Protein AF-A0A7Y8G903-F1 (afdb_monomer)

Mean predicted aligned error: 11.38 Å

Foldseek 3Di:
DVVCCVVVVDPPDDDPDLVVDDPQQAFPVVLLVVLVCLLVVLVVLVVVLVVVLVVCVVVVCNVVDPVSVVSVVVNPCSVVSNVVSVVSNVVSRCPQDPPPPPDGVVRPDDPDDPVVVVVVVVVVVVVVCVVVVVVVVD

InterPro domains:
  IPR002585 Cytochrome ubiquinol oxidase subunit 1 [PF01654] (1-136)
  IPR002585 Cytochrome ubiquinol oxidase subunit 1 [PTHR30365] (1-134)

Organism: NCBI:txid117680

Radius of gyration: 21.71 Å; Cα contacts (8 Å, |Δi|>4): 80; chains: 1; bounding box: 46×51×56 Å

Secondary structure (DSSP, 8-state):
-HHHHHHHS-SS-PPPPTTSS-GGG---HHHHHHHHHHHHHHHHHHHHHHHHHHHHHTTT-TTT-HHHHHHHHHHHHHHHHHHHHHHHHHHHHHTTEEETTTEETTTTS----HHHHHHHHHHHHHHHHHHHHHHHH-

Sequence (138 aa):
YLGSLILTHSLDKQVPALKEFPPEDRPNSTIVFWSFRVMVGLGFLMIFTGLFSLWLRRGDKMYTSKPFLYLALWMGPSGLIAILAGWFTTEIGRQPWVVYGLMRTADASSGHSLAQMTITLVLFVVVYFALFGAGLGY

Solvent-accessible surface area (backbone atoms only — not comparable to full-atom values): 7938 Å² total; per-residue (Å²): 103,78,64,21,44,75,76,63,76,31,86,79,57,77,71,83,56,82,80,81,51,61,81,85,64,56,35,65,57,70,59,28,56,49,25,45,48,51,20,50,52,45,51,52,49,52,51,48,51,52,54,50,49,56,58,31,53,76,67,75,39,55,90,70,39,62,72,57,52,53,51,54,60,62,50,61,63,42,57,59,52,26,52,51,21,45,50,49,25,56,57,46,57,42,30,54,34,73,40,84,100,76,38,44,50,80,78,67,59,74,93,65,58,70,66,60,56,51,53,52,51,52,50,50,52,54,51,51,51,51,53,55,52,53,66,74,73,108

Nearest PDB structures (foldseek):
  7ose-assembly1_D  TM=9.311E-01  e=1.360E-04  Escherichia coli BW25113
  7oy2-assembly1_C  TM=7.926E-01  e=2.376E-05  Escherichia coli K-12
  6rko-assembly1_A  TM=7.910E-01  e=1.360E-04  Escherichia coli K-12
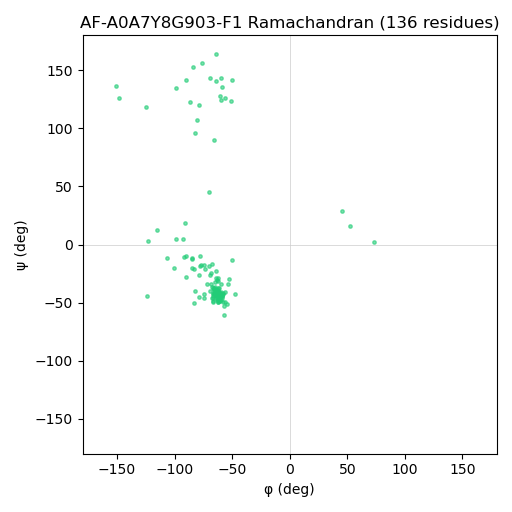  4zws-assembly1_E  TM=4.973E-01  e=5.066E+00  Tequatrovirus T4

Structure (mmCIF, N/CA/C/O backbone):
data_AF-A0A7Y8G903-F1
#
_entry.id   AF-A0A7Y8G903-F1
#
loop_
_atom_site.group_PDB
_atom_site.id
_atom_site.type_symbol
_atom_site.label_atom_id
_atom_site.label_alt_id
_atom_site.label_comp_id
_atom_site.label_asym_id
_atom_site.label_entity_id
_atom_site.label_seq_id
_atom_site.pdbx_PDB_ins_code
_atom_site.Cartn_x
_atom_site.Cartn_y
_atom_site.Cartn_z
_atom_site.occupancy
_atom_site.B_iso_or_equiv
_atom_site.auth_seq_id
_atom_site.auth_comp_id
_atom_site.auth_asym_id
_atom_site.auth_atom_id
_atom_site.pdbx_PDB_model_num
ATOM 1 N N . TYR A 1 1 ? -9.311 -22.196 -4.309 1.00 37.62 1 TYR A N 1
ATOM 2 C CA . TYR A 1 1 ? -10.582 -22.545 -3.650 1.00 37.62 1 TYR A CA 1
ATOM 3 C C . TYR A 1 1 ? -11.476 -21.324 -3.440 1.00 37.62 1 TYR A C 1
ATOM 5 O O . TYR A 1 1 ? -12.384 -21.171 -4.237 1.00 37.62 1 TYR A O 1
ATOM 13 N N . LEU A 1 2 ? -11.205 -20.383 -2.519 1.00 46.50 2 LEU A N 1
ATOM 14 C CA . LEU A 1 2 ? -12.049 -19.167 -2.382 1.00 46.50 2 LEU A CA 1
ATOM 15 C C . LEU A 1 2 ? -12.121 -18.300 -3.660 1.00 46.50 2 LEU A C 1
ATOM 17 O O . LEU A 1 2 ? -13.169 -17.748 -3.973 1.00 46.50 2 LEU A O 1
ATOM 21 N N . GLY A 1 3 ? -11.034 -18.240 -4.437 1.00 43.62 3 GLY A N 1
ATOM 22 C CA . GLY A 1 3 ? -11.000 -17.511 -5.711 1.00 43.62 3 GLY A CA 1
ATOM 23 C C . GLY A 1 3 ? -11.864 -18.111 -6.831 1.00 43.62 3 GLY A C 1
ATOM 24 O O . GLY A 1 3 ? -12.430 -17.346 -7.602 1.00 43.62 3 GLY A O 1
ATOM 25 N N . SER A 1 4 ? -12.022 -19.443 -6.918 1.00 38.91 4 SER A N 1
ATOM 26 C CA . SER A 1 4 ? -12.864 -20.055 -7.969 1.00 38.91 4 SER A CA 1
ATOM 27 C C . SER A 1 4 ? -14.357 -19.967 -7.646 1.00 38.91 4 SER A C 1
ATOM 29 O O . SER A 1 4 ? -15.185 -19.873 -8.547 1.00 38.91 4 SER A O 1
ATOM 31 N N . LEU A 1 5 ? -14.715 -19.882 -6.361 1.00 48.06 5 LEU A N 1
ATOM 32 C CA . LEU A 1 5 ? -16.100 -19.648 -5.958 1.00 48.06 5 LEU A CA 1
ATOM 33 C C . LEU A 1 5 ? -16.591 -18.251 -6.385 1.00 48.06 5 LEU A C 1
ATOM 35 O O . LEU A 1 5 ? -17.730 -18.120 -6.818 1.00 48.06 5 LEU A O 1
ATOM 39 N N . ILE A 1 6 ? -15.726 -17.229 -6.309 1.00 52.53 6 ILE A N 1
ATOM 40 C CA . ILE A 1 6 ? -16.066 -15.836 -6.655 1.00 52.53 6 ILE A CA 1
ATOM 41 C C . ILE A 1 6 ? -15.972 -15.577 -8.168 1.00 52.53 6 ILE A C 1
ATOM 43 O O . ILE A 1 6 ? -16.821 -14.887 -8.718 1.00 52.53 6 ILE A O 1
ATOM 47 N N . LEU A 1 7 ? -14.961 -16.123 -8.856 1.00 47.62 7 LEU A N 1
ATOM 48 C CA . LEU A 1 7 ? -14.735 -15.860 -10.289 1.00 47.62 7 LEU A CA 1
ATOM 49 C C . LEU A 1 7 ? -15.448 -16.840 -11.226 1.00 47.62 7 LEU A C 1
ATOM 51 O O . LEU A 1 7 ? -15.736 -16.497 -12.367 1.00 47.62 7 LEU A O 1
ATOM 55 N N . THR A 1 8 ? -15.688 -18.075 -10.788 1.00 49.12 8 THR A N 1
ATOM 56 C CA . THR A 1 8 ? -16.166 -19.165 -11.655 1.00 49.12 8 THR A CA 1
ATOM 57 C C . THR A 1 8 ? -17.473 -19.792 -11.176 1.00 49.12 8 THR A C 1
ATOM 59 O O . THR A 1 8 ? -17.925 -20.754 -11.801 1.00 49.12 8 THR A O 1
ATOM 62 N N . HIS A 1 9 ? -18.073 -19.270 -10.092 1.00 46.19 9 HIS A N 1
ATOM 63 C CA . HIS A 1 9 ? -19.328 -19.749 -9.487 1.00 46.19 9 HIS A CA 1
ATOM 64 C C . HIS A 1 9 ? -19.388 -21.284 -9.336 1.00 46.19 9 HIS A C 1
ATOM 66 O O . HIS A 1 9 ? -20.451 -21.895 -9.396 1.00 46.19 9 HIS A O 1
ATOM 72 N N . SER A 1 10 ? -18.232 -21.930 -9.171 1.00 44.72 10 SER A N 1
ATOM 73 C CA . SER A 1 10 ? -18.111 -23.380 -9.040 1.00 44.72 10 SER A CA 1
ATOM 74 C C . SER A 1 10 ? -16.887 -23.728 -8.198 1.00 44.72 10 SER A C 1
ATOM 76 O O . SER A 1 10 ? -15.810 -23.140 -8.334 1.00 44.72 10 SER A O 1
ATOM 78 N N . LEU A 1 11 ? -17.070 -24.686 -7.290 1.00 50.16 11 LEU A N 1
ATOM 79 C CA . LEU A 1 11 ? -16.019 -25.176 -6.396 1.00 50.16 11 LEU A CA 1
ATOM 80 C C . LEU A 1 11 ? -14.949 -25.992 -7.146 1.00 50.16 11 LEU A C 1
ATOM 82 O O . LEU A 1 11 ? -13.827 -26.102 -6.655 1.00 50.16 11 LEU A O 1
ATOM 86 N N . ASP A 1 12 ? -15.274 -26.476 -8.350 1.00 43.06 12 ASP A N 1
ATOM 87 C CA . ASP A 1 12 ? -14.498 -27.488 -9.079 1.00 43.06 12 ASP A CA 1
ATOM 88 C C . ASP A 1 12 ? -13.695 -26.960 -10.280 1.00 43.06 12 ASP A C 1
ATOM 90 O O . ASP A 1 12 ? -12.838 -27.669 -10.807 1.00 43.06 12 ASP A O 1
ATOM 94 N N . LYS A 1 13 ? -13.911 -25.713 -10.729 1.00 41.62 13 LYS A N 1
ATOM 95 C CA . LYS A 1 13 ? -13.103 -25.135 -11.816 1.00 41.62 13 LYS A CA 1
ATOM 96 C C . LYS A 1 13 ? -11.774 -24.615 -11.273 1.00 41.62 13 LYS A C 1
ATOM 98 O O . LYS A 1 13 ? -11.716 -23.590 -10.592 1.00 41.62 13 LYS A O 1
ATOM 103 N N . GLN A 1 14 ? -10.691 -25.329 -11.582 1.00 44.81 14 GLN A N 1
ATOM 104 C CA . GLN A 1 14 ? -9.332 -24.861 -11.323 1.00 44.81 14 GLN A CA 1
ATOM 105 C C . GLN A 1 14 ? -9.088 -23.544 -12.067 1.00 44.81 14 GLN A C 1
ATOM 107 O O . GLN A 1 14 ? -9.256 -23.453 -13.280 1.00 44.81 14 GLN A O 1
ATOM 112 N N . VAL A 1 15 ? -8.687 -22.516 -11.317 1.00 51.53 15 VAL A N 1
ATOM 113 C CA . VAL A 1 15 ? -8.116 -21.294 -11.894 1.00 51.53 15 VAL A CA 1
ATOM 114 C C . VAL A 1 15 ? -6.848 -21.716 -12.648 1.00 51.53 15 VAL A C 1
ATOM 116 O O . VAL A 1 15 ? -6.034 -22.411 -12.029 1.00 51.53 15 VAL A O 1
ATOM 119 N N . PRO A 1 16 ? -6.678 -21.345 -13.934 1.00 52.59 16 PRO A N 1
ATOM 120 C CA . PRO A 1 16 ? -5.520 -21.744 -14.728 1.00 52.59 16 PRO A CA 1
ATOM 121 C C . PRO A 1 16 ? -4.241 -21.425 -13.957 1.00 52.59 16 PRO A C 1
ATOM 123 O O . PRO A 1 16 ? -4.037 -20.310 -13.463 1.00 52.59 16 PRO A O 1
ATOM 126 N N . ALA A 1 17 ? -3.427 -22.454 -13.743 1.00 46.06 17 ALA A N 1
ATOM 127 C CA . ALA A 1 17 ? -2.249 -22.337 -12.908 1.00 46.06 17 ALA A CA 1
ATOM 128 C C . ALA A 1 17 ? -1.223 -21.441 -13.610 1.00 46.06 17 ALA A C 1
ATOM 130 O O . ALA A 1 17 ? -1.002 -21.570 -14.811 1.00 46.06 17 ALA A O 1
ATOM 131 N N . LEU A 1 18 ? -0.491 -20.621 -12.847 1.00 52.25 18 LEU A N 1
ATOM 132 C CA . LEU A 1 18 ? 0.642 -19.817 -13.344 1.00 52.25 18 LEU A CA 1
ATOM 133 C C . LEU A 1 18 ? 1.683 -20.617 -14.161 1.00 52.25 18 LEU A C 1
ATOM 135 O O . LEU A 1 18 ? 2.536 -20.024 -14.812 1.00 52.25 18 LEU A O 1
ATOM 139 N N . LYS A 1 19 ? 1.643 -21.954 -14.119 1.00 50.38 19 LYS A N 1
ATOM 140 C CA . LYS A 1 19 ? 2.507 -22.849 -14.892 1.00 50.38 19 LYS A CA 1
ATOM 141 C C . LYS A 1 19 ? 2.119 -22.990 -16.371 1.00 50.38 19 LYS A C 1
ATOM 143 O O . LYS A 1 19 ? 2.974 -23.429 -17.129 1.00 50.38 19 LYS A O 1
ATOM 148 N N . GLU A 1 20 ? 0.903 -22.618 -16.772 1.00 53.41 20 GLU A N 1
ATOM 149 C CA . GLU A 1 20 ? 0.457 -22.665 -18.178 1.00 53.41 20 GLU A CA 1
ATOM 150 C C . GLU A 1 20 ? 0.994 -21.491 -19.010 1.00 53.41 20 GLU A C 1
ATOM 152 O O . GLU A 1 20 ? 1.060 -21.578 -20.232 1.00 53.41 20 GLU A O 1
ATOM 157 N N . PHE A 1 21 ? 1.448 -20.419 -18.353 1.00 54.44 21 PHE A N 1
ATOM 158 C CA . PHE A 1 21 ? 2.057 -19.267 -19.015 1.00 54.44 21 PHE A CA 1
ATOM 159 C C . PHE A 1 21 ? 3.579 -19.439 -19.149 1.00 54.44 21 PHE A C 1
ATOM 161 O O . PHE A 1 21 ? 4.207 -19.939 -18.201 1.00 54.44 21 PHE A O 1
ATOM 168 N N . PRO A 1 22 ? 4.197 -19.013 -20.269 1.00 55.41 22 PRO A N 1
ATOM 169 C CA . PRO A 1 22 ? 5.650 -18.989 -20.439 1.00 55.41 22 PRO A CA 1
ATOM 170 C C . PRO A 1 22 ? 6.345 -18.288 -19.256 1.00 55.41 22 PRO A C 1
ATOM 172 O O . PRO A 1 22 ? 5.812 -17.299 -18.753 1.00 55.41 22 PRO A O 1
ATOM 175 N N . PRO A 1 23 ? 7.514 -18.762 -18.772 1.00 58.94 23 PRO A N 1
ATOM 176 C CA . PRO A 1 23 ? 8.220 -18.165 -17.628 1.00 58.94 23 PRO A CA 1
ATOM 177 C C . PRO A 1 23 ? 8.480 -16.658 -17.761 1.00 58.94 23 PRO A C 1
ATOM 179 O O . PRO A 1 23 ? 8.516 -15.955 -16.757 1.00 58.94 23 PRO A O 1
ATOM 182 N N . GLU A 1 24 ? 8.632 -16.190 -18.997 1.00 59.16 24 GLU A N 1
ATOM 183 C CA . GLU A 1 24 ? 8.884 -14.804 -19.398 1.00 59.16 24 GLU A CA 1
ATOM 184 C C . GLU A 1 24 ? 7.670 -13.869 -19.278 1.00 59.16 24 GLU A C 1
ATOM 186 O O . GLU A 1 24 ? 7.852 -12.665 -19.135 1.00 59.16 24 GLU A O 1
ATOM 191 N N . ASP A 1 25 ? 6.447 -14.407 -19.255 1.00 59.69 25 ASP A N 1
ATOM 192 C CA . ASP A 1 25 ? 5.211 -13.624 -19.108 1.00 59.69 25 ASP A CA 1
ATOM 193 C C . ASP A 1 25 ? 4.681 -13.619 -17.663 1.00 59.69 25 ASP A C 1
ATOM 195 O O . ASP A 1 25 ? 3.595 -13.100 -17.392 1.00 59.69 25 ASP A O 1
ATOM 199 N N . ARG A 1 26 ? 5.418 -14.215 -16.716 1.00 63.53 26 ARG A N 1
ATOM 200 C CA . ARG A 1 26 ? 4.979 -14.329 -15.320 1.00 63.53 26 ARG A CA 1
ATOM 201 C C . ARG A 1 26 ? 5.375 -13.077 -14.526 1.00 63.53 26 ARG A C 1
ATOM 203 O O . ARG A 1 26 ? 6.570 -12.799 -14.406 1.00 63.53 26 ARG A O 1
ATOM 210 N N . PRO A 1 27 ? 4.419 -12.363 -13.901 1.00 65.88 27 PRO A N 1
ATOM 211 C CA . PRO A 1 27 ? 4.748 -11.321 -12.935 1.00 65.88 27 PRO A CA 1
ATOM 212 C C . PRO A 1 27 ? 5.455 -11.916 -11.715 1.00 65.88 27 PRO A C 1
ATOM 214 O O . PRO A 1 27 ? 5.374 -13.120 -11.448 1.00 65.88 27 PRO A O 1
ATOM 217 N N . ASN A 1 28 ? 6.095 -11.062 -10.911 1.00 71.31 28 ASN A N 1
ATOM 218 C CA . ASN A 1 28 ? 6.667 -11.478 -9.631 1.00 71.31 28 ASN A CA 1
ATOM 219 C C . ASN A 1 28 ? 5.548 -11.891 -8.656 1.00 71.31 28 ASN A C 1
ATOM 221 O O . ASN A 1 28 ? 5.017 -11.087 -7.885 1.00 71.31 28 ASN A O 1
ATOM 225 N N . SER A 1 29 ? 5.195 -13.175 -8.700 1.00 70.06 29 SER A N 1
ATOM 226 C CA . SER A 1 29 ? 4.079 -13.750 -7.955 1.00 70.06 29 SER A CA 1
ATOM 227 C C . SER A 1 29 ? 4.259 -13.638 -6.447 1.00 70.06 29 SER A C 1
ATOM 229 O O . SER A 1 29 ? 3.271 -13.547 -5.726 1.00 70.06 29 SER A O 1
ATOM 231 N N . THR A 1 30 ? 5.501 -13.621 -5.957 1.00 75.31 30 THR A N 1
ATOM 232 C CA . THR A 1 30 ? 5.801 -13.522 -4.524 1.00 75.31 30 THR A CA 1
ATOM 233 C C . THR A 1 30 ? 5.386 -12.164 -3.975 1.00 75.31 30 THR A C 1
ATOM 235 O O . THR A 1 30 ? 4.740 -12.103 -2.931 1.00 75.31 30 THR A O 1
ATOM 238 N N . ILE A 1 31 ? 5.691 -11.078 -4.692 1.00 77.69 31 ILE A N 1
ATOM 239 C CA . ILE A 1 31 ? 5.319 -9.729 -4.250 1.00 77.69 31 ILE A CA 1
ATOM 240 C C . ILE A 1 31 ? 3.797 -9.570 -4.283 1.00 77.69 31 ILE A C 1
ATOM 242 O O . ILE A 1 31 ? 3.205 -9.201 -3.274 1.00 77.69 31 ILE A O 1
ATOM 246 N N . VAL A 1 32 ? 3.148 -9.950 -5.387 1.00 79.75 32 VAL A N 1
ATOM 247 C CA . VAL A 1 32 ? 1.680 -9.880 -5.527 1.00 79.75 32 VAL A CA 1
ATOM 248 C C . VAL A 1 32 ? 0.977 -10.697 -4.436 1.00 79.75 32 VAL A C 1
ATOM 250 O O . VAL A 1 32 ? 0.006 -10.241 -3.836 1.00 79.75 32 VAL A O 1
ATOM 253 N N . PHE A 1 33 ? 1.491 -11.888 -4.122 1.00 78.00 33 PHE A N 1
ATOM 254 C CA . PHE A 1 33 ? 0.943 -12.766 -3.089 1.00 78.00 33 PHE A CA 1
ATOM 255 C C . PHE A 1 33 ? 0.971 -12.141 -1.688 1.00 78.00 33 PHE A C 1
ATOM 257 O O . PHE A 1 33 ? 0.014 -12.316 -0.921 1.00 78.00 33 PHE A O 1
ATOM 264 N N . TRP A 1 34 ? 2.053 -11.442 -1.339 1.00 83.00 34 TRP A N 1
ATOM 265 C CA . TRP A 1 34 ? 2.192 -10.770 -0.048 1.00 83.00 34 TRP A 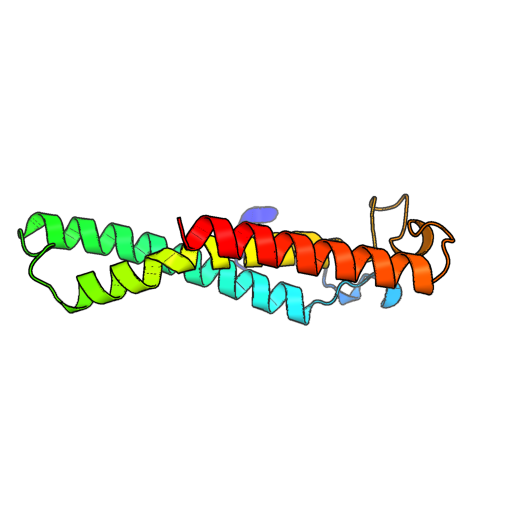CA 1
ATOM 266 C C . TRP A 1 34 ? 1.426 -9.449 -0.006 1.00 83.00 34 TRP A C 1
ATOM 268 O O . TRP A 1 34 ? 0.676 -9.231 0.945 1.00 83.00 34 TRP A O 1
ATOM 278 N N . SER A 1 35 ? 1.519 -8.622 -1.048 1.00 83.75 35 SER A N 1
ATOM 279 C CA . SER A 1 35 ? 0.767 -7.366 -1.157 1.00 83.75 35 SER A CA 1
ATOM 280 C C . SER A 1 35 ? -0.742 -7.602 -1.070 1.00 83.75 35 SER A C 1
ATOM 282 O O . SER A 1 35 ? -1.425 -6.921 -0.304 1.00 83.75 35 SER A O 1
ATOM 284 N N . PHE A 1 36 ? -1.258 -8.643 -1.731 1.00 80.94 36 PHE A N 1
ATOM 285 C CA . PHE A 1 36 ? -2.669 -9.020 -1.637 1.00 80.94 36 PHE A CA 1
ATOM 286 C C . PHE A 1 36 ? -3.078 -9.386 -0.204 1.00 80.94 36 PHE A C 1
ATOM 288 O O . PHE A 1 36 ? -4.128 -8.963 0.275 1.00 80.94 36 PHE A O 1
ATOM 295 N N . ARG A 1 37 ? -2.242 -10.143 0.518 1.00 87.06 37 ARG A N 1
ATOM 296 C CA . ARG A 1 37 ? -2.516 -10.525 1.915 1.00 87.06 37 ARG A CA 1
ATOM 297 C C . ARG A 1 37 ? -2.500 -9.344 2.856 1.00 87.06 37 ARG A C 1
ATOM 299 O O . ARG A 1 37 ? -3.351 -9.281 3.733 1.00 87.06 37 ARG A O 1
ATOM 306 N N . VAL A 1 38 ? -1.551 -8.432 2.681 1.00 88.31 38 VAL A N 1
ATOM 307 C CA . VAL A 1 38 ? -1.483 -7.209 3.481 1.00 88.31 38 VAL A CA 1
ATOM 308 C C . VAL A 1 38 ? -2.737 -6.372 3.241 1.00 88.31 38 VAL A C 1
ATOM 310 O O . VAL A 1 38 ? -3.400 -5.998 4.203 1.00 88.31 38 VAL A O 1
ATOM 313 N N . MET A 1 39 ? -3.129 -6.164 1.979 1.00 89.31 39 MET A N 1
ATOM 314 C CA . MET A 1 39 ? -4.352 -5.436 1.626 1.00 89.31 39 MET A CA 1
ATOM 315 C C . MET A 1 39 ? -5.596 -6.071 2.261 1.00 89.31 39 MET A C 1
ATOM 317 O O . MET A 1 39 ? -6.359 -5.397 2.951 1.00 89.31 39 MET A O 1
ATOM 321 N N . VAL A 1 40 ? -5.795 -7.374 2.054 1.00 87.62 40 VAL A N 1
ATOM 322 C CA . VAL A 1 40 ? -6.973 -8.091 2.555 1.00 87.62 40 VAL A CA 1
ATOM 323 C C . VAL A 1 40 ? -6.970 -8.165 4.083 1.00 87.62 40 VAL A C 1
ATOM 325 O O . VAL A 1 40 ? -7.997 -7.918 4.708 1.00 87.62 40 VAL A O 1
ATOM 328 N N . GLY A 1 41 ? -5.821 -8.449 4.698 1.00 90.44 41 GLY A N 1
ATOM 329 C CA . GLY A 1 41 ? -5.665 -8.515 6.150 1.00 90.44 41 GLY A CA 1
ATOM 330 C C . GLY A 1 41 ? -5.986 -7.185 6.826 1.00 90.44 41 GLY A C 1
ATOM 331 O O . GLY A 1 41 ? -6.761 -7.158 7.781 1.00 90.44 41 GLY A O 1
ATOM 332 N N . LEU A 1 42 ? -5.472 -6.073 6.291 1.00 90.44 42 LEU A N 1
ATOM 333 C CA . LEU A 1 42 ? -5.811 -4.735 6.778 1.00 90.44 42 LEU A CA 1
ATOM 334 C C . LEU A 1 42 ? -7.286 -4.395 6.525 1.00 90.44 42 LEU A C 1
ATOM 336 O O . LEU A 1 42 ? -7.934 -3.838 7.406 1.00 90.44 42 LEU A O 1
ATOM 340 N N . GLY A 1 43 ? -7.850 -4.787 5.378 1.00 88.06 43 GLY A N 1
ATOM 341 C CA . GLY A 1 43 ? -9.279 -4.639 5.082 1.00 88.06 43 GLY A CA 1
ATOM 342 C C . GLY A 1 43 ? -10.175 -5.307 6.128 1.00 88.06 43 GLY A C 1
ATOM 343 O O . GLY A 1 43 ? -11.068 -4.671 6.689 1.00 88.06 43 GLY A O 1
ATOM 344 N N . PHE A 1 44 ? -9.895 -6.569 6.458 1.00 91.69 44 PHE A N 1
ATOM 345 C CA . PHE A 1 44 ? -10.627 -7.292 7.499 1.00 91.69 44 PHE A CA 1
ATOM 346 C C . PHE A 1 44 ? -10.413 -6.698 8.892 1.00 91.69 44 PHE A C 1
ATOM 348 O O . PHE A 1 44 ? -11.372 -6.613 9.658 1.00 91.69 44 PHE A O 1
ATOM 355 N N . LEU A 1 45 ? -9.199 -6.244 9.220 1.00 90.62 45 LEU A N 1
ATOM 356 C CA . LEU A 1 45 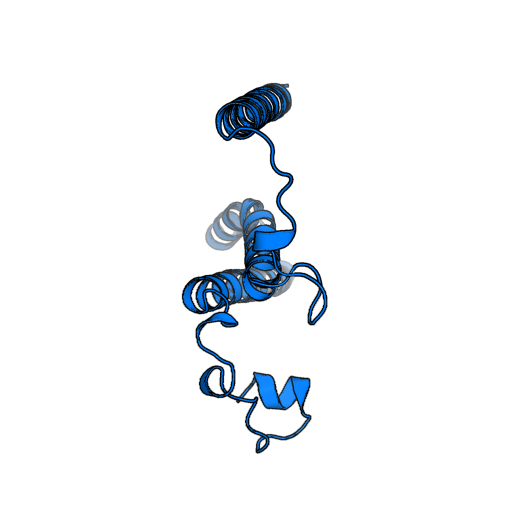? -8.929 -5.558 10.487 1.00 90.62 45 LEU A CA 1
ATOM 357 C C . LEU A 1 45 ? -9.729 -4.257 10.617 1.00 90.62 45 LEU A C 1
ATOM 359 O O . LEU A 1 45 ? -10.277 -3.986 11.685 1.00 90.62 45 LEU A O 1
ATOM 363 N N . MET A 1 46 ? -9.869 -3.481 9.541 1.00 89.25 46 MET A N 1
ATOM 364 C CA . MET A 1 46 ? -10.687 -2.265 9.540 1.00 89.25 46 MET A CA 1
ATOM 365 C C . MET A 1 46 ? -12.177 -2.582 9.742 1.00 89.25 46 MET A C 1
ATOM 367 O O . MET A 1 46 ? -12.837 -1.933 10.554 1.00 89.25 46 MET A O 1
ATOM 371 N N . ILE A 1 47 ? -12.700 -3.625 9.087 1.00 90.75 47 ILE A N 1
ATOM 372 C CA . ILE A 1 47 ? -14.083 -4.092 9.300 1.00 90.75 47 ILE A CA 1
ATOM 373 C C . ILE A 1 47 ? -14.280 -4.552 10.748 1.00 90.75 47 ILE A C 1
ATOM 375 O O . ILE A 1 47 ? -15.249 -4.156 11.398 1.00 90.75 47 ILE A O 1
ATOM 379 N N . PHE A 1 48 ? -13.351 -5.353 11.275 1.00 90.75 48 PHE A N 1
ATOM 380 C CA . PHE A 1 48 ? -13.383 -5.816 12.659 1.00 90.75 48 PHE A CA 1
ATOM 381 C C . PHE A 1 48 ? -13.382 -4.641 13.639 1.00 90.75 48 PHE A C 1
ATOM 383 O O . PHE A 1 48 ? -14.189 -4.614 14.563 1.00 90.75 48 PHE A O 1
ATOM 390 N N . THR A 1 49 ? -12.544 -3.633 13.396 1.00 87.88 49 THR A N 1
ATOM 391 C CA . THR A 1 49 ? -12.498 -2.397 14.190 1.00 87.88 49 THR A CA 1
ATOM 392 C C . THR A 1 49 ? -13.844 -1.676 14.177 1.00 87.88 49 THR A C 1
ATOM 394 O O . THR A 1 49 ? -14.336 -1.273 15.231 1.00 87.88 49 THR A O 1
ATOM 397 N N . GLY A 1 50 ? -14.482 -1.567 13.007 1.00 87.12 50 GLY A N 1
ATOM 398 C CA . GLY A 1 50 ? -15.816 -0.987 12.864 1.00 87.12 50 GLY A CA 1
ATOM 399 C C . GLY A 1 50 ? -16.882 -1.757 13.649 1.00 87.12 50 GLY A C 1
ATOM 400 O O . GLY A 1 50 ? -17.626 -1.161 14.427 1.00 87.12 50 GLY A O 1
ATOM 401 N N . LEU A 1 51 ? -16.922 -3.086 13.527 1.00 89.56 51 LEU A N 1
ATOM 402 C CA . LEU A 1 51 ? -17.871 -3.935 14.261 1.00 89.56 51 LEU A CA 1
ATOM 403 C C . LEU A 1 51 ? -17.637 -3.893 15.775 1.00 89.56 51 LEU A C 1
ATOM 405 O O . LEU A 1 51 ? -18.588 -3.784 16.551 1.00 89.56 51 LEU A O 1
ATOM 409 N N . PHE A 1 52 ? -16.374 -3.923 16.197 1.00 87.19 52 PHE A N 1
ATOM 410 C CA . PHE A 1 52 ? -15.992 -3.816 17.598 1.00 87.19 52 PHE A CA 1
ATOM 411 C C . PHE A 1 52 ? -16.390 -2.450 18.171 1.00 87.19 52 PHE A C 1
ATOM 413 O O . PHE A 1 52 ? -16.936 -2.385 19.271 1.00 87.19 52 PHE A O 1
ATOM 420 N N . SER A 1 53 ? -16.254 -1.372 17.391 1.00 85.94 53 SER A N 1
ATOM 421 C CA . SER A 1 53 ? -16.734 -0.042 17.784 1.00 85.94 53 SER A CA 1
ATOM 422 C C . SER A 1 53 ? -18.249 -0.002 18.020 1.00 85.94 53 SER A C 1
ATOM 424 O O . SER A 1 53 ? -18.702 0.558 19.018 1.00 85.94 53 SER A O 1
ATOM 426 N N . LEU A 1 54 ? -19.041 -0.654 17.159 1.00 86.81 54 LEU A N 1
ATOM 427 C CA . LEU A 1 54 ? -20.501 -0.721 17.288 1.00 86.81 54 LEU A CA 1
ATOM 428 C C . LEU A 1 54 ? -20.929 -1.543 18.506 1.00 86.81 54 LEU A C 1
ATOM 430 O O . LEU A 1 54 ? -21.900 -1.197 19.181 1.00 86.81 54 LEU A O 1
ATOM 434 N N . TRP A 1 55 ? -20.195 -2.614 18.807 1.00 85.69 55 TRP A N 1
ATOM 435 C CA . TRP A 1 55 ? -20.431 -3.416 19.999 1.00 85.69 55 TRP A CA 1
ATOM 436 C C . TRP A 1 55 ? -20.124 -2.630 21.281 1.00 85.69 55 TRP A C 1
ATOM 438 O O . TRP A 1 55 ? -20.963 -2.592 22.180 1.00 85.69 55 TRP A O 1
ATOM 448 N N . LEU A 1 56 ? -18.991 -1.918 21.344 1.00 84.19 56 LEU A N 1
ATOM 449 C CA . LEU A 1 56 ? -18.666 -1.052 22.486 1.00 84.19 56 LEU A CA 1
ATOM 450 C C . LEU A 1 56 ? -19.631 0.128 22.632 1.00 84.19 56 LEU A C 1
ATOM 452 O O . LEU A 1 56 ? -19.907 0.552 23.757 1.00 84.19 56 LEU A O 1
ATOM 456 N N . ARG A 1 57 ? -20.163 0.641 21.518 1.00 81.50 57 ARG A N 1
ATOM 457 C CA . ARG A 1 57 ? -21.156 1.721 21.515 1.00 81.50 57 ARG A CA 1
ATOM 458 C C . ARG A 1 57 ? -22.452 1.323 22.221 1.00 81.50 57 ARG A C 1
ATOM 460 O O . ARG A 1 57 ? -23.065 2.173 22.847 1.00 81.50 57 ARG A O 1
ATOM 467 N N . ARG A 1 58 ? -22.850 0.045 22.186 1.00 78.81 58 ARG A N 1
ATOM 468 C CA . ARG A 1 58 ? -24.031 -0.442 22.927 1.00 78.81 58 ARG A CA 1
ATOM 469 C C . ARG A 1 58 ? -23.865 -0.423 24.449 1.00 78.81 58 ARG A C 1
ATOM 471 O O . ARG A 1 58 ? -24.863 -0.536 25.148 1.00 78.81 58 ARG A O 1
ATOM 478 N N . GLY A 1 59 ? -22.637 -0.322 24.954 1.00 76.00 59 GLY A N 1
ATOM 479 C CA . GLY A 1 59 ? -22.350 -0.314 26.388 1.00 76.00 59 GLY A CA 1
ATOM 480 C C . GLY A 1 59 ? -21.754 0.992 26.908 1.00 76.00 59 GLY A C 1
ATOM 481 O O . GLY A 1 59 ? -21.186 0.954 27.993 1.00 76.00 59 GLY A O 1
ATOM 482 N N . ASP A 1 60 ? -21.774 2.085 26.129 1.00 75.06 60 ASP A N 1
ATOM 483 C CA . ASP A 1 60 ? -21.124 3.382 26.426 1.00 75.06 60 ASP A CA 1
ATOM 484 C C . ASP A 1 60 ? -19.624 3.302 26.789 1.00 75.06 60 ASP A C 1
ATOM 486 O O . ASP A 1 60 ? -19.015 4.254 27.276 1.00 75.06 60 ASP A O 1
ATOM 490 N N . LYS A 1 61 ? -18.966 2.171 26.498 1.00 75.81 61 LYS A N 1
ATOM 491 C CA . LYS A 1 61 ? -17.549 1.924 26.830 1.00 75.81 61 LYS A CA 1
ATOM 492 C C . LYS A 1 61 ? -16.575 2.304 25.718 1.00 75.81 61 LYS A C 1
ATOM 494 O O . LYS A 1 61 ? -15.371 2.065 25.846 1.00 75.81 61 LYS A O 1
ATOM 499 N N . MET A 1 62 ? -17.080 2.889 24.632 1.00 71.19 62 MET A N 1
ATOM 500 C CA . MET A 1 62 ? -16.299 3.251 23.444 1.00 71.19 62 MET A CA 1
ATOM 501 C C . MET A 1 62 ? -15.113 4.162 23.787 1.00 71.19 62 MET A C 1
ATOM 503 O O . MET A 1 62 ? -14.012 3.942 23.294 1.00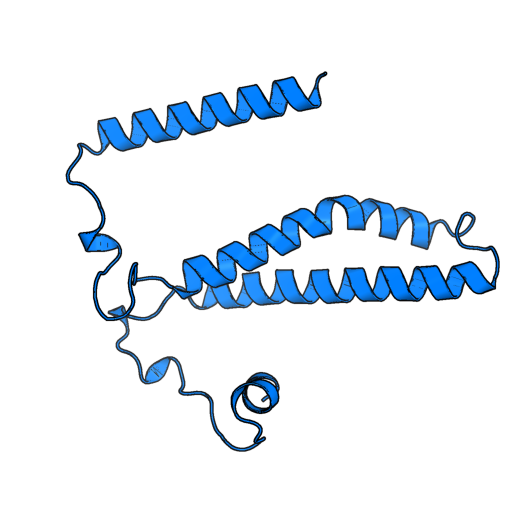 71.19 62 MET A O 1
ATOM 507 N N . TYR A 1 63 ? -15.319 5.128 24.685 1.00 73.69 63 TYR A N 1
ATOM 508 C CA . TYR A 1 63 ? -14.294 6.101 25.080 1.00 73.69 63 TYR A CA 1
ATOM 509 C C . TYR A 1 63 ? -13.469 5.682 26.306 1.00 73.69 63 TYR A C 1
ATOM 511 O O . TYR A 1 63 ? -12.455 6.303 26.603 1.00 73.69 63 TYR A O 1
ATOM 519 N N . THR A 1 64 ? -13.873 4.633 27.026 1.00 76.62 64 THR A N 1
ATOM 520 C CA . THR A 1 64 ? -13.193 4.186 28.258 1.00 76.62 64 THR A CA 1
ATOM 521 C C . THR A 1 64 ? -12.269 2.992 28.028 1.00 76.62 64 THR A C 1
ATOM 523 O O . THR A 1 64 ? -11.341 2.753 28.804 1.00 76.62 64 THR A O 1
ATOM 526 N N . SER A 1 65 ? -12.475 2.246 26.943 1.00 79.25 65 SER A N 1
ATOM 527 C CA . SER A 1 65 ? -11.707 1.037 26.650 1.00 79.25 65 SER A CA 1
ATOM 528 C C . SER A 1 65 ? -10.366 1.366 25.995 1.00 79.25 65 SER A C 1
ATOM 530 O O . SER A 1 65 ? -10.266 1.479 24.774 1.00 79.25 65 SER A O 1
ATOM 532 N N . LYS A 1 66 ? -9.301 1.445 26.805 1.00 82.50 66 LYS A N 1
ATOM 533 C CA . LYS A 1 66 ? -7.918 1.666 26.333 1.00 82.50 66 LYS A CA 1
ATOM 534 C C . LYS A 1 66 ? -7.498 0.765 25.154 1.00 82.50 66 LYS A C 1
ATOM 536 O O . LYS A 1 66 ? -6.913 1.299 24.216 1.00 82.50 66 LYS A O 1
ATOM 541 N N . PRO A 1 67 ? -7.815 -0.550 25.121 1.00 83.50 67 PRO A N 1
ATOM 542 C CA . PRO A 1 67 ? -7.428 -1.406 23.997 1.00 83.50 67 PRO A CA 1
ATOM 543 C C . PRO A 1 67 ? -8.052 -0.975 22.664 1.00 83.50 67 PRO A C 1
ATOM 545 O O . PRO A 1 67 ? -7.389 -1.026 21.633 1.00 83.50 67 PRO A O 1
ATOM 548 N N . PHE A 1 68 ? -9.306 -0.510 22.684 1.00 84.50 68 PHE A N 1
ATOM 549 C CA . PHE A 1 68 ? -9.996 -0.025 21.488 1.00 84.50 68 PHE A CA 1
ATOM 550 C C . PHE A 1 68 ? -9.397 1.293 20.988 1.00 84.50 68 PHE A C 1
ATOM 552 O O . PHE A 1 68 ? -9.198 1.453 19.789 1.00 84.50 68 PHE A O 1
ATOM 559 N N . LEU A 1 69 ? -9.045 2.202 21.902 1.00 84.25 69 LEU A N 1
ATOM 560 C CA . LEU A 1 69 ? -8.410 3.475 21.551 1.00 84.25 69 LEU A CA 1
ATOM 561 C C . LEU A 1 69 ? -7.027 3.276 20.915 1.00 84.25 69 LEU A C 1
ATOM 563 O O . LEU A 1 69 ? -6.733 3.898 19.897 1.00 84.25 69 LEU A O 1
ATOM 567 N N . TYR A 1 70 ? -6.200 2.374 21.458 1.00 86.81 70 TYR A N 1
ATOM 568 C CA . TYR A 1 70 ? -4.918 2.030 20.833 1.00 86.81 70 TYR A CA 1
ATOM 569 C C . TYR A 1 70 ? -5.113 1.392 19.459 1.00 86.81 70 TYR A C 1
ATOM 571 O O . TYR A 1 70 ? -4.422 1.752 18.511 1.00 86.81 70 TYR A O 1
ATOM 579 N N . LEU A 1 71 ? -6.068 0.473 19.329 1.00 87.00 71 LEU A N 1
ATOM 580 C CA . LEU A 1 71 ? -6.371 -0.168 18.055 1.00 87.00 71 LEU A CA 1
ATOM 581 C C . LEU A 1 71 ? -6.853 0.853 17.009 1.00 87.00 71 LEU A C 1
ATOM 583 O O . LEU A 1 71 ? -6.361 0.840 15.887 1.00 87.00 71 LEU A O 1
ATOM 587 N N . ALA A 1 72 ? -7.719 1.796 17.387 1.00 85.56 72 ALA A N 1
ATOM 588 C CA . ALA A 1 72 ? -8.156 2.886 16.516 1.00 85.56 72 ALA A CA 1
ATOM 589 C C . ALA A 1 72 ? -6.996 3.804 16.086 1.00 85.56 72 ALA A C 1
ATOM 591 O O . ALA A 1 72 ? -6.929 4.189 14.920 1.00 85.56 72 ALA A O 1
ATOM 592 N N . LEU A 1 73 ? -6.050 4.100 16.988 1.00 87.56 73 LEU A N 1
ATOM 593 C CA . LEU A 1 73 ? -4.848 4.876 16.668 1.00 87.56 73 LEU A CA 1
ATOM 594 C C . LEU A 1 73 ? -3.989 4.175 15.601 1.00 87.56 73 LEU A C 1
ATOM 596 O O . LEU A 1 73 ? -3.591 4.799 14.619 1.00 87.56 73 LEU A O 1
ATOM 600 N N . TRP A 1 74 ? -3.753 2.868 15.752 1.00 87.44 74 TRP A N 1
ATOM 601 C CA . TRP A 1 74 ? -3.003 2.077 14.769 1.00 87.44 74 TRP A CA 1
ATOM 602 C C . TRP A 1 74 ? -3.744 1.903 13.435 1.00 87.44 74 TRP A C 1
ATOM 604 O O . TRP A 1 74 ? -3.098 1.718 12.404 1.00 87.44 74 TRP A O 1
ATOM 614 N N . MET A 1 75 ? -5.079 1.998 13.427 1.00 88.44 75 MET A N 1
ATOM 615 C CA . MET A 1 75 ? -5.883 1.953 12.197 1.00 88.44 75 MET A CA 1
ATOM 616 C C . MET A 1 75 ? -5.892 3.265 11.399 1.00 88.44 75 MET A C 1
ATOM 618 O O . MET A 1 75 ? -6.330 3.274 10.252 1.00 88.44 75 MET A O 1
ATOM 622 N N . GLY A 1 76 ? -5.368 4.368 11.944 1.00 85.75 76 GLY A N 1
ATOM 623 C CA . GLY A 1 76 ? -5.187 5.614 11.191 1.00 85.75 76 GLY A CA 1
ATOM 624 C C . GLY A 1 76 ? -4.326 5.429 9.928 1.00 85.75 76 GLY A C 1
ATOM 625 O O . GLY A 1 76 ? -4.817 5.631 8.816 1.00 85.75 76 GLY A O 1
ATOM 626 N N . PRO A 1 77 ? -3.057 4.994 10.052 1.00 89.06 77 PRO A N 1
ATOM 627 C CA . PRO A 1 77 ? -2.181 4.788 8.896 1.00 89.06 77 PRO A CA 1
ATOM 628 C C . PRO A 1 77 ? -2.508 3.527 8.080 1.00 89.06 77 PRO A C 1
ATOM 630 O O . PRO A 1 77 ? -2.079 3.418 6.930 1.00 89.06 77 PRO A O 1
ATOM 633 N N . SER A 1 78 ? -3.261 2.563 8.627 1.00 89.81 78 SER A N 1
ATOM 634 C CA . SER A 1 78 ? -3.514 1.287 7.942 1.00 89.81 78 SER A CA 1
ATOM 635 C C . SER A 1 78 ? -4.284 1.446 6.633 1.00 89.81 78 SER A C 1
ATOM 637 O O . SER A 1 78 ? -4.068 0.660 5.713 1.00 89.81 78 SER A O 1
ATOM 639 N N . GLY A 1 79 ? -5.145 2.464 6.520 1.00 86.62 79 GLY A N 1
ATOM 640 C CA . GLY A 1 79 ? -5.870 2.760 5.282 1.00 86.62 79 GLY A CA 1
ATOM 641 C C . GLY A 1 79 ? -4.929 3.099 4.123 1.00 86.62 79 GLY A C 1
ATOM 642 O O . GLY A 1 79 ? -5.061 2.539 3.036 1.00 86.62 79 GLY A O 1
ATOM 643 N N . LEU A 1 80 ? -3.917 3.939 4.372 1.00 89.81 80 LEU A N 1
ATOM 644 C CA . LEU A 1 80 ? -2.906 4.293 3.371 1.00 89.81 80 LEU A CA 1
ATOM 645 C C . LEU A 1 80 ? -2.096 3.063 2.942 1.00 89.81 80 LEU A C 1
ATOM 647 O O . LEU A 1 80 ? -1.885 2.839 1.752 1.00 89.81 80 LEU A O 1
ATOM 651 N N . ILE A 1 81 ? -1.692 2.231 3.907 1.00 90.06 81 ILE A N 1
ATOM 652 C CA . ILE A 1 81 ? -0.939 0.999 3.636 1.00 90.06 81 ILE A CA 1
ATOM 653 C C . ILE A 1 81 ? -1.779 0.025 2.801 1.00 90.06 81 ILE A C 1
ATOM 655 O O . ILE A 1 81 ? -1.268 -0.556 1.846 1.00 90.06 81 ILE A O 1
ATOM 659 N N . ALA A 1 82 ? -3.066 -0.136 3.121 1.00 89.44 82 ALA A N 1
ATOM 660 C CA . ALA A 1 82 ? -3.967 -1.005 2.370 1.00 89.44 82 ALA A CA 1
ATOM 661 C C . ALA A 1 82 ? -4.152 -0.525 0.921 1.00 89.44 82 ALA A C 1
ATOM 663 O O . ALA A 1 82 ? -4.122 -1.346 0.004 1.00 89.44 82 ALA A O 1
ATOM 664 N N . ILE A 1 83 ? -4.276 0.790 0.706 1.00 90.94 83 ILE A N 1
ATOM 665 C CA . ILE A 1 83 ? -4.360 1.390 -0.634 1.00 90.94 83 ILE A CA 1
ATOM 666 C C . ILE A 1 83 ? -3.078 1.122 -1.428 1.00 90.94 83 ILE A C 1
ATOM 668 O O . ILE A 1 83 ? -3.151 0.636 -2.557 1.00 90.94 83 ILE A O 1
ATOM 672 N N . LEU A 1 84 ? -1.907 1.387 -0.841 1.00 89.12 84 LEU A N 1
ATOM 673 C CA . LEU A 1 84 ? -0.621 1.132 -1.494 1.00 89.12 84 LEU A CA 1
ATOM 674 C C . LEU A 1 84 ? -0.451 -0.353 -1.828 1.00 89.12 84 LEU A C 1
ATOM 676 O O . LEU A 1 84 ? -0.074 -0.695 -2.944 1.00 89.12 84 LEU A O 1
ATOM 680 N N . ALA A 1 85 ? -0.783 -1.249 -0.896 1.00 87.50 85 ALA A N 1
ATOM 681 C CA . ALA A 1 85 ? -0.727 -2.691 -1.114 1.00 87.50 85 ALA A CA 1
ATOM 682 C C . ALA A 1 85 ? -1.665 -3.149 -2.248 1.00 87.50 85 ALA A C 1
ATOM 684 O O . ALA A 1 85 ? -1.290 -4.018 -3.041 1.00 87.50 85 ALA A O 1
ATOM 685 N N . GLY A 1 86 ? -2.848 -2.541 -2.370 1.00 84.94 86 GLY A N 1
ATOM 686 C CA . GLY A 1 86 ? -3.758 -2.765 -3.493 1.00 84.94 86 GLY A CA 1
ATOM 687 C C . GLY A 1 86 ? -3.148 -2.351 -4.828 1.00 84.94 86 GLY A C 1
ATOM 688 O O . GLY A 1 86 ? -3.094 -3.168 -5.746 1.00 84.94 86 GLY A O 1
ATOM 689 N N . TRP A 1 87 ? -2.584 -1.143 -4.898 1.00 87.69 87 TRP A N 1
ATOM 690 C CA . TRP A 1 87 ? -1.869 -0.655 -6.081 1.00 87.69 87 TRP A CA 1
ATOM 691 C C . TRP A 1 87 ? -0.687 -1.543 -6.470 1.00 87.69 87 TRP A C 1
ATOM 693 O O . TRP A 1 87 ? -0.541 -1.891 -7.639 1.00 87.69 87 TRP A O 1
ATOM 703 N N . PHE A 1 88 ? 0.129 -1.978 -5.506 1.00 82.75 88 PHE A N 1
ATOM 704 C CA . PHE A 1 88 ? 1.221 -2.916 -5.777 1.00 82.75 88 PHE A CA 1
ATOM 705 C C . PHE A 1 88 ? 0.706 -4.236 -6.352 1.00 82.75 88 PHE A C 1
ATOM 707 O O . PHE A 1 88 ? 1.301 -4.774 -7.281 1.00 82.75 88 PHE A O 1
ATOM 714 N N . THR A 1 89 ? -0.407 -4.749 -5.827 1.00 83.31 89 THR A N 1
ATOM 715 C CA . THR A 1 89 ? -1.009 -5.999 -6.305 1.00 83.31 89 THR A CA 1
ATOM 716 C C . THR A 1 89 ? -1.456 -5.874 -7.762 1.00 83.31 89 THR A C 1
ATOM 718 O O . THR A 1 89 ? -1.180 -6.769 -8.559 1.00 83.31 89 THR A O 1
ATOM 721 N N . THR A 1 90 ? -2.103 -4.765 -8.130 1.00 83.69 90 THR A N 1
ATOM 722 C CA . THR A 1 90 ? -2.593 -4.544 -9.497 1.00 83.69 90 THR A CA 1
ATOM 723 C C . THR A 1 90 ? -1.472 -4.204 -10.474 1.00 83.69 90 THR A C 1
ATOM 725 O O . THR A 1 90 ? -1.443 -4.742 -11.577 1.00 83.69 90 THR A O 1
ATOM 728 N N . GLU A 1 91 ? -0.524 -3.355 -10.075 1.00 84.00 91 GLU A N 1
ATOM 729 C CA . GLU A 1 91 ? 0.530 -2.859 -10.965 1.00 84.00 91 GLU A CA 1
ATOM 730 C C . GLU A 1 91 ? 1.588 -3.931 -11.235 1.00 84.00 91 GLU A C 1
ATOM 732 O O . GLU A 1 91 ? 1.949 -4.186 -12.383 1.00 84.00 91 GLU A O 1
ATOM 737 N N . ILE A 1 92 ? 2.043 -4.624 -10.184 1.00 80.62 92 ILE A N 1
ATOM 738 C CA . ILE A 1 92 ? 3.009 -5.721 -10.323 1.00 80.62 92 ILE A CA 1
ATOM 739 C C . ILE A 1 92 ? 2.334 -6.939 -10.949 1.00 80.62 92 ILE A C 1
ATOM 741 O O . ILE A 1 92 ? 2.966 -7.641 -11.731 1.00 80.62 92 ILE A O 1
ATOM 745 N N . GLY A 1 93 ? 1.049 -7.172 -10.666 1.00 78.00 93 GLY A N 1
ATOM 746 C CA . GLY A 1 93 ? 0.274 -8.239 -11.299 1.00 78.00 93 GLY A CA 1
ATOM 747 C C . GLY A 1 93 ? 0.099 -8.062 -12.810 1.00 78.00 93 GLY A C 1
ATOM 748 O O . GLY A 1 93 ? -0.107 -9.051 -13.507 1.00 78.00 93 GLY A O 1
ATOM 749 N N . ARG A 1 94 ? 0.212 -6.828 -13.320 1.00 79.56 94 ARG A N 1
ATOM 750 C CA . ARG A 1 94 ? 0.112 -6.507 -14.751 1.00 79.56 94 ARG A CA 1
ATOM 751 C C . ARG A 1 94 ? 1.437 -6.684 -15.506 1.00 79.56 94 ARG A C 1
ATOM 753 O O . ARG A 1 94 ? 1.425 -6.851 -16.723 1.00 79.56 94 ARG A O 1
ATOM 760 N N . GLN A 1 95 ? 2.575 -6.683 -14.810 1.00 79.75 95 GLN A N 1
ATOM 761 C CA . GLN A 1 95 ? 3.884 -6.933 -15.427 1.00 79.75 95 GLN A CA 1
ATOM 762 C C . GLN A 1 95 ? 3.920 -8.327 -16.090 1.00 79.75 95 GLN A C 1
ATOM 764 O O . GLN A 1 95 ? 3.347 -9.265 -15.537 1.00 79.75 95 GLN A O 1
ATOM 769 N N . PRO A 1 96 ? 4.585 -8.505 -17.248 1.00 76.19 96 PRO A N 1
ATOM 770 C CA . PRO A 1 96 ? 5.430 -7.553 -17.985 1.00 76.19 96 PRO A CA 1
ATOM 771 C C . PRO A 1 96 ? 4.675 -6.706 -19.029 1.00 76.19 96 PRO A C 1
ATOM 773 O O . PRO A 1 96 ? 5.279 -6.167 -19.956 1.00 76.19 96 PRO A O 1
ATOM 776 N N . TRP A 1 97 ? 3.351 -6.603 -18.933 1.00 76.50 97 TRP A N 1
ATOM 777 C CA . TRP A 1 97 ? 2.530 -5.942 -19.943 1.00 76.50 97 TRP A CA 1
ATOM 778 C C . TRP A 1 97 ? 2.183 -4.512 -19.528 1.00 76.50 97 TRP A C 1
ATOM 780 O O . TRP A 1 97 ? 1.757 -4.259 -18.405 1.00 76.50 97 TRP A O 1
ATOM 790 N N . VAL A 1 98 ? 2.315 -3.563 -20.455 1.00 75.19 98 VAL A N 1
ATOM 791 C CA . VAL A 1 98 ? 1.655 -2.253 -20.324 1.00 75.19 98 VAL A CA 1
ATOM 792 C C . VAL A 1 98 ? 0.226 -2.392 -20.827 1.00 75.19 98 VAL A C 1
ATOM 794 O O . VAL A 1 98 ? -0.729 -2.061 -20.127 1.00 75.19 98 VAL A O 1
ATOM 797 N N . VAL A 1 99 ? 0.076 -2.960 -22.023 1.00 74.50 99 VAL A N 1
ATOM 798 C CA . VAL A 1 99 ? -1.217 -3.322 -22.598 1.00 74.50 99 VAL A CA 1
ATOM 799 C C . VAL A 1 99 ? -1.157 -4.797 -22.956 1.00 74.50 99 VAL A C 1
ATOM 801 O O . VAL A 1 99 ? -0.315 -5.214 -23.755 1.00 74.50 99 VAL A O 1
ATOM 804 N N . TYR A 1 100 ? -2.021 -5.589 -22.325 1.00 68.88 100 TYR A N 1
ATOM 805 C CA . TYR A 1 100 ? -2.028 -7.039 -22.484 1.00 68.88 100 TYR A CA 1
ATOM 806 C C . TYR A 1 100 ? -2.178 -7.430 -23.961 1.00 68.88 100 TYR A C 1
ATOM 808 O O . TYR A 1 100 ? -3.094 -6.961 -24.634 1.00 68.88 100 TYR A O 1
ATOM 816 N N . GLY A 1 101 ? -1.252 -8.250 -24.466 1.00 69.25 101 GLY A N 1
ATOM 817 C CA . GLY A 1 101 ? -1.242 -8.719 -25.857 1.00 69.25 101 GLY A CA 1
ATOM 818 C C . GLY A 1 101 ? -0.839 -7.680 -26.911 1.00 69.25 101 GLY A C 1
ATOM 819 O O . GLY A 1 101 ? -0.843 -8.006 -28.093 1.00 69.25 101 GLY A O 1
ATOM 820 N N . LEU A 1 102 ? -0.488 -6.452 -26.509 1.00 72.88 102 LEU A N 1
ATOM 821 C CA . LEU A 1 102 ? -0.146 -5.359 -27.429 1.00 72.88 102 LEU A CA 1
ATOM 822 C C . LEU A 1 102 ? 1.243 -4.765 -27.173 1.00 72.88 102 LEU A C 1
ATOM 824 O O . LEU A 1 102 ? 1.976 -4.527 -28.126 1.00 72.88 102 LEU A O 1
ATOM 828 N N . MET A 1 103 ? 1.618 -4.508 -25.914 1.00 73.94 103 MET A N 1
ATOM 829 C CA . MET A 1 103 ? 2.869 -3.808 -25.593 1.00 73.94 103 MET A CA 1
ATOM 830 C C . MET A 1 103 ? 3.470 -4.277 -24.267 1.00 73.94 103 MET A C 1
ATOM 832 O O . MET A 1 103 ? 2.809 -4.233 -23.221 1.00 73.94 103 MET A O 1
ATOM 836 N N . ARG A 1 104 ? 4.745 -4.683 -24.312 1.00 77.62 104 ARG A N 1
ATOM 837 C CA . ARG A 1 104 ? 5.544 -5.044 -23.134 1.00 77.62 104 ARG A CA 1
ATOM 838 C C . ARG A 1 104 ? 6.166 -3.804 -22.490 1.00 77.62 104 ARG A C 1
ATOM 840 O O . ARG A 1 104 ? 6.426 -2.805 -23.152 1.00 77.62 104 ARG A O 1
ATOM 847 N N . THR A 1 105 ? 6.424 -3.874 -21.187 1.00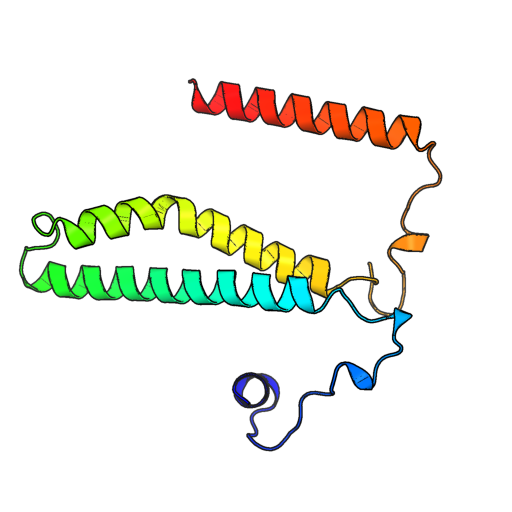 75.88 105 THR A N 1
ATOM 848 C CA . THR A 1 105 ? 7.025 -2.777 -20.406 1.00 75.88 105 THR A CA 1
ATOM 849 C C . THR A 1 105 ? 8.442 -2.438 -20.849 1.00 75.88 105 THR A C 1
ATOM 851 O O . THR A 1 105 ? 8.825 -1.274 -20.777 1.00 75.88 105 THR A O 1
ATOM 854 N N . ALA A 1 106 ? 9.180 -3.415 -21.381 1.00 72.12 106 ALA A N 1
ATOM 855 C CA . ALA A 1 106 ? 10.502 -3.202 -21.966 1.00 72.12 106 ALA A CA 1
ATOM 856 C C . ALA A 1 106 ? 10.463 -2.317 -23.226 1.00 72.12 106 ALA A C 1
ATOM 858 O O . ALA A 1 106 ? 11.339 -1.478 -23.410 1.00 72.12 106 ALA A O 1
ATOM 859 N N . ASP A 1 107 ? 9.425 -2.453 -24.053 1.00 71.44 107 ASP A N 1
ATOM 860 C CA . ASP A 1 107 ? 9.298 -1.709 -25.314 1.00 71.44 107 ASP A CA 1
ATOM 861 C C . ASP A 1 107 ? 8.674 -0.318 -25.115 1.00 71.44 107 ASP A C 1
ATOM 863 O O . ASP A 1 107 ? 8.707 0.527 -26.008 1.00 71.44 107 ASP A O 1
ATOM 867 N N . ALA A 1 108 ? 8.104 -0.062 -23.934 1.00 70.56 108 ALA A N 1
ATOM 868 C CA . ALA A 1 108 ? 7.463 1.203 -23.591 1.00 70.56 108 ALA A CA 1
ATOM 869 C C . ALA A 1 108 ? 8.447 2.272 -23.079 1.00 70.56 108 ALA A C 1
ATOM 871 O O . ALA A 1 108 ? 8.063 3.436 -22.938 1.00 70.56 108 ALA A O 1
ATOM 872 N N . SER A 1 109 ? 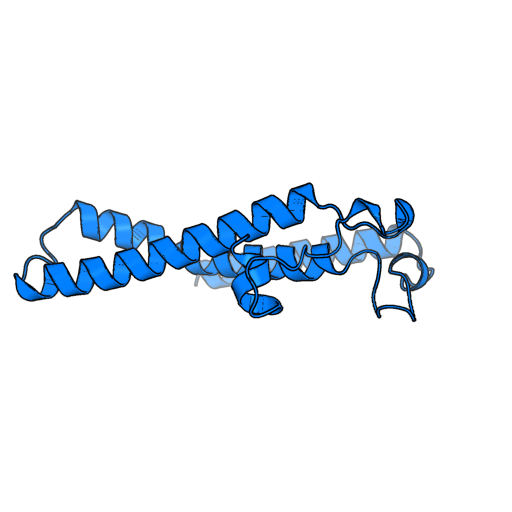9.702 1.915 -22.776 1.00 71.81 109 SER A N 1
ATOM 873 C CA . SER A 1 109 ? 10.693 2.888 -22.311 1.00 71.81 109 SER A CA 1
ATOM 874 C C . SER A 1 109 ? 11.264 3.698 -23.476 1.00 71.81 109 SER A C 1
ATOM 876 O O . SER A 1 109 ? 11.894 3.156 -24.381 1.00 71.81 109 SER A O 1
ATOM 878 N N . SER A 1 110 ? 11.090 5.017 -23.431 1.00 70.31 110 SER A N 1
ATOM 879 C CA . SER A 1 110 ? 11.746 5.972 -24.330 1.00 70.31 110 SER A CA 1
ATOM 880 C C . SER A 1 110 ? 13.273 5.873 -24.224 1.00 70.31 110 SER A C 1
ATOM 882 O O . SER A 1 110 ? 13.798 5.859 -23.111 1.00 70.31 110 SER A O 1
ATOM 884 N N . GLY A 1 111 ? 13.980 5.874 -25.360 1.00 68.44 111 GLY A N 1
ATOM 885 C CA . GLY A 1 111 ? 15.446 5.762 -25.465 1.00 68.44 111 GLY A CA 1
ATOM 886 C C . GLY A 1 111 ? 16.238 6.984 -24.976 1.00 68.44 111 GLY A C 1
ATOM 887 O O . GLY A 1 111 ? 17.147 7.452 -25.659 1.00 68.44 111 GLY A O 1
ATOM 888 N N . HIS A 1 112 ? 15.880 7.539 -23.820 1.00 74.81 112 HIS A N 1
ATOM 889 C CA . HIS A 1 112 ? 16.634 8.596 -23.158 1.00 74.81 112 HIS A CA 1
ATOM 890 C C . HIS A 1 112 ? 17.880 8.033 -22.473 1.00 74.81 112 HIS A C 1
ATOM 892 O O . HIS A 1 112 ? 17.950 6.858 -22.115 1.00 74.81 112 HIS A O 1
ATOM 898 N N . SER A 1 113 ? 18.881 8.890 -22.268 1.00 82.31 113 SER A N 1
ATOM 899 C CA . SER A 1 113 ? 20.084 8.475 -21.547 1.00 82.31 113 SER A CA 1
ATOM 900 C C . SER A 1 113 ? 19.748 8.116 -20.094 1.00 82.31 113 SER A C 1
ATOM 902 O O . SER A 1 113 ? 18.978 8.813 -19.426 1.00 82.31 113 SER A O 1
ATOM 904 N N . L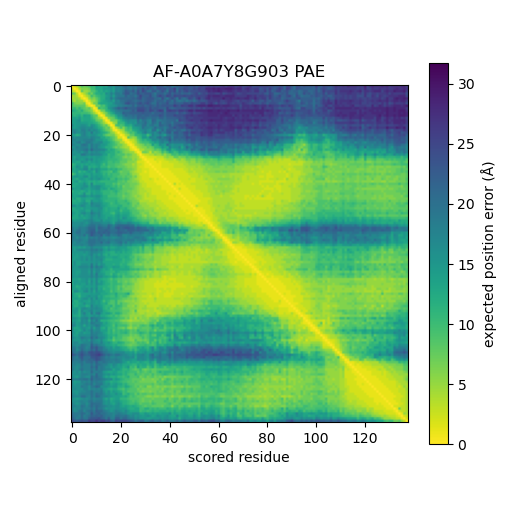EU A 1 114 ? 20.381 7.059 -19.575 1.00 81.19 114 LEU A N 1
ATOM 905 C CA . LEU A 1 114 ? 20.225 6.611 -18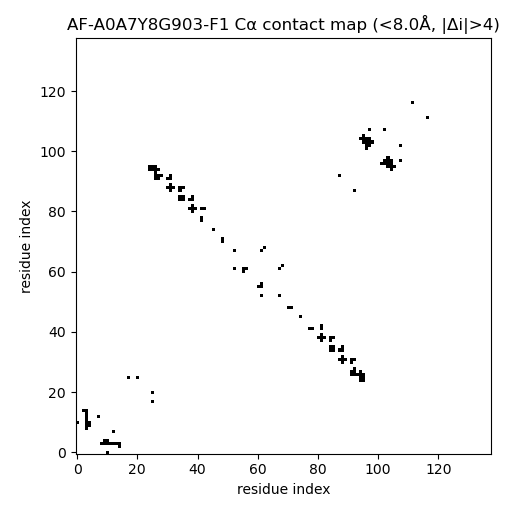.185 1.00 81.19 114 LEU A CA 1
ATOM 906 C C . LEU A 1 114 ? 20.498 7.743 -17.178 1.00 81.19 114 LEU A C 1
ATOM 908 O O . LEU A 1 114 ? 19.832 7.843 -16.145 1.00 81.19 114 LEU A O 1
ATOM 912 N N . ALA A 1 115 ? 21.429 8.642 -17.515 1.00 82.88 115 ALA A N 1
ATOM 913 C CA . ALA A 1 115 ? 21.743 9.824 -16.722 1.00 82.88 115 ALA A CA 1
ATOM 914 C C . ALA A 1 115 ? 20.550 10.790 -16.607 1.00 82.88 115 ALA A C 1
ATOM 916 O O . ALA A 1 115 ? 20.206 11.193 -15.499 1.00 82.88 115 ALA A O 1
ATOM 917 N N . GLN A 1 116 ? 19.873 11.121 -17.713 1.00 84.38 116 GLN A N 1
ATOM 918 C CA . GLN A 1 116 ? 18.704 12.010 -17.684 1.00 84.38 116 GLN A CA 1
ATOM 919 C C . GLN A 1 116 ? 17.543 11.412 -16.881 1.00 84.38 116 GLN A C 1
ATOM 921 O O . GLN A 1 116 ? 16.927 12.114 -16.078 1.00 84.38 116 GLN A O 1
ATOM 926 N N . MET A 1 117 ? 17.271 10.114 -17.041 1.00 85.00 117 MET A N 1
ATOM 927 C CA . MET A 1 117 ? 16.216 9.433 -16.280 1.00 85.00 117 MET A CA 1
ATOM 928 C C . MET A 1 117 ? 16.517 9.422 -14.777 1.00 85.00 117 MET A C 1
ATOM 930 O O . MET A 1 117 ? 15.644 9.712 -13.964 1.00 85.00 117 MET A O 1
ATOM 934 N N . THR A 1 118 ? 17.766 9.147 -14.398 1.00 87.12 118 THR A N 1
ATOM 935 C CA . THR A 1 118 ? 18.166 9.103 -12.984 1.00 87.12 118 THR A CA 1
ATOM 936 C C . THR A 1 118 ? 18.109 10.490 -12.348 1.00 87.12 118 THR A C 1
ATOM 938 O O . THR A 1 118 ? 17.552 10.643 -11.264 1.00 87.12 118 THR A O 1
ATOM 941 N N . ILE A 1 119 ? 18.639 11.513 -13.029 1.00 91.44 119 ILE A N 1
ATOM 942 C CA . ILE A 1 119 ? 18.635 12.892 -12.523 1.00 91.44 119 ILE A CA 1
ATOM 943 C C . ILE A 1 119 ? 17.199 13.373 -12.314 1.00 91.44 119 ILE A C 1
ATOM 945 O O . ILE A 1 119 ? 16.881 13.876 -11.241 1.00 91.44 119 ILE A O 1
ATOM 949 N N . THR A 1 120 ? 16.321 13.187 -13.305 1.00 90.56 120 THR A N 1
ATOM 950 C CA . THR A 1 120 ? 14.916 13.615 -13.202 1.00 90.56 120 THR A CA 1
ATOM 951 C C . THR A 1 120 ? 14.167 12.870 -12.099 1.00 90.56 120 THR A C 1
ATOM 953 O O . THR A 1 120 ? 13.454 13.507 -11.328 1.00 90.56 120 THR A O 1
ATOM 956 N N . LEU A 1 121 ? 14.379 11.557 -11.949 1.00 90.12 121 LEU A N 1
ATOM 957 C CA . LEU A 1 121 ? 13.796 10.768 -10.862 1.00 90.12 121 LEU A CA 1
ATOM 958 C C . LEU A 1 121 ? 14.230 11.280 -9.482 1.00 90.12 121 LEU A C 1
ATOM 960 O O . LEU A 1 121 ? 13.385 11.480 -8.612 1.00 90.12 121 LEU A O 1
ATOM 964 N N . VAL A 1 122 ? 15.528 11.527 -9.282 1.00 92.94 122 VAL A N 1
ATOM 965 C CA . VAL A 1 122 ? 16.048 12.069 -8.016 1.00 92.94 122 VAL A CA 1
ATOM 966 C C . VAL A 1 122 ? 15.450 13.444 -7.733 1.00 92.94 122 VAL A C 1
ATOM 968 O O . VAL A 1 122 ? 15.041 13.716 -6.606 1.00 92.94 122 VAL A O 1
ATOM 971 N N . LEU A 1 123 ? 15.348 14.297 -8.752 1.00 94.25 123 LEU A N 1
ATOM 972 C CA . LEU A 1 123 ? 14.778 15.635 -8.622 1.00 94.25 123 LEU A CA 1
ATOM 973 C C . LEU A 1 123 ? 13.301 15.570 -8.211 1.00 94.25 123 LEU A C 1
ATOM 975 O O . LEU A 1 123 ? 12.899 16.270 -7.284 1.00 94.25 123 LEU A O 1
ATOM 979 N N . PHE A 1 124 ? 12.518 14.666 -8.813 1.00 93.00 124 PHE A N 1
ATOM 980 C CA . PHE A 1 124 ? 11.151 14.395 -8.370 1.00 93.00 124 PHE A CA 1
ATOM 981 C C . PHE A 1 124 ? 11.112 13.950 -6.911 1.00 93.00 124 PHE A C 1
ATOM 983 O O . PHE A 1 124 ? 10.361 14.532 -6.135 1.00 93.00 124 PHE A O 1
ATOM 990 N N . VAL A 1 125 ? 11.935 12.975 -6.514 1.00 92.62 125 VAL A N 1
ATOM 991 C CA . VAL A 1 125 ? 11.996 12.500 -5.124 1.00 92.62 125 VAL A CA 1
ATOM 992 C C . VAL A 1 125 ? 12.252 13.668 -4.166 1.00 92.62 125 VAL A C 1
ATOM 994 O O . VAL A 1 125 ? 11.476 13.865 -3.234 1.00 92.62 125 VAL A O 1
ATOM 997 N N . VAL A 1 126 ? 13.272 14.490 -4.423 1.00 94.00 126 VAL A N 1
ATOM 998 C CA . VAL A 1 126 ? 13.612 15.652 -3.582 1.00 94.00 126 VAL A CA 1
ATOM 999 C C . VAL A 1 126 ? 12.447 16.639 -3.482 1.00 94.00 126 VAL A C 1
ATOM 1001 O O . VAL A 1 126 ? 12.103 17.064 -2.380 1.00 94.00 126 VAL A O 1
ATOM 1004 N N . VAL A 1 127 ? 11.810 16.977 -4.606 1.00 94.81 127 VAL A N 1
ATOM 1005 C CA . VAL A 1 127 ? 10.669 17.905 -4.631 1.00 94.81 127 VAL A CA 1
ATOM 1006 C C . VAL A 1 127 ? 9.482 17.345 -3.849 1.00 94.81 127 VAL A C 1
ATOM 1008 O O . VAL A 1 127 ? 8.892 18.066 -3.047 1.00 94.81 127 VAL A O 1
ATOM 1011 N N . TYR A 1 128 ? 9.156 16.061 -4.016 1.00 91.50 128 TYR A N 1
ATOM 1012 C CA . TYR A 1 128 ? 8.083 15.418 -3.259 1.00 91.50 128 TYR A CA 1
ATOM 1013 C C . TYR A 1 128 ? 8.373 15.421 -1.753 1.00 91.50 128 TYR A C 1
ATOM 1015 O O . TYR A 1 128 ? 7.495 15.788 -0.974 1.00 91.50 128 TYR A O 1
ATOM 1023 N N . PHE A 1 129 ? 9.597 15.093 -1.328 1.00 91.06 129 PHE A N 1
ATOM 1024 C CA . PHE A 1 129 ? 9.980 15.157 0.088 1.00 91.06 129 PHE A CA 1
ATOM 1025 C C . PHE A 1 129 ? 9.887 16.576 0.656 1.00 91.06 129 PHE A C 1
ATOM 1027 O O . PHE A 1 129 ? 9.379 16.750 1.762 1.00 91.06 129 PHE A O 1
ATOM 1034 N N . ALA A 1 130 ? 10.329 17.589 -0.093 1.00 91.81 130 ALA A N 1
ATOM 1035 C CA . ALA A 1 130 ? 10.234 18.982 0.331 1.00 91.81 130 ALA A CA 1
ATOM 1036 C C . ALA A 1 130 ? 8.773 19.439 0.473 1.00 91.81 130 ALA A C 1
ATOM 1038 O O . ALA A 1 130 ? 8.422 20.052 1.478 1.00 91.81 130 ALA A O 1
ATOM 1039 N N . LEU A 1 131 ? 7.911 19.100 -0.492 1.00 92.44 131 LEU A N 1
ATOM 1040 C CA . LEU A 1 131 ? 6.492 19.464 -0.472 1.00 92.44 131 LEU A CA 1
ATOM 1041 C C . LEU A 1 131 ? 5.730 18.774 0.662 1.00 92.44 131 LEU A C 1
ATOM 1043 O O . LEU A 1 131 ? 5.034 19.443 1.422 1.00 92.44 131 LEU A O 1
ATOM 1047 N N . PHE A 1 132 ? 5.877 17.455 0.810 1.00 88.62 132 PHE A N 1
ATOM 1048 C CA . PHE A 1 132 ? 5.229 16.721 1.899 1.00 88.62 132 PHE A CA 1
ATOM 1049 C C . PHE A 1 132 ? 5.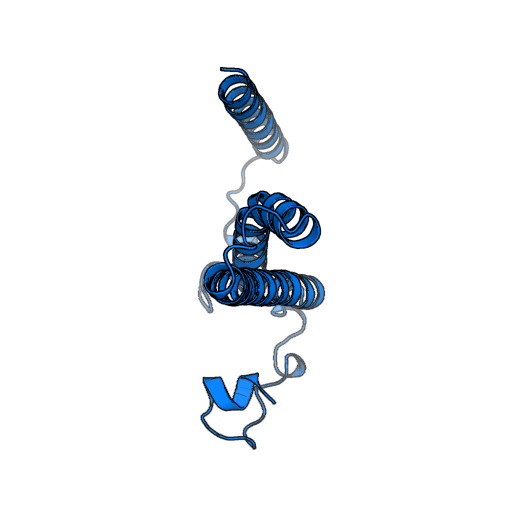789 17.122 3.269 1.00 88.62 132 PHE A C 1
ATOM 1051 O O . PHE A 1 132 ? 5.025 17.249 4.221 1.00 88.62 132 PHE A O 1
ATOM 1058 N N . GLY A 1 133 ? 7.098 17.374 3.374 1.00 88.44 133 GLY A N 1
ATOM 1059 C CA . GLY A 1 133 ? 7.730 17.849 4.605 1.00 88.44 133 GLY A CA 1
ATOM 1060 C C . GLY A 1 133 ? 7.241 19.238 5.021 1.00 88.44 133 GLY A C 1
ATOM 1061 O O . GLY A 1 133 ? 6.870 19.432 6.174 1.00 88.44 133 GLY A O 1
ATOM 1062 N N . ALA A 1 134 ? 7.174 20.184 4.080 1.00 90.00 134 ALA A N 1
ATOM 1063 C CA . ALA A 1 134 ? 6.631 21.516 4.337 1.00 90.00 134 ALA A CA 1
ATOM 1064 C C . ALA A 1 134 ? 5.134 21.470 4.682 1.00 90.00 134 ALA A C 1
ATOM 1066 O O . ALA A 1 134 ? 4.703 22.159 5.600 1.00 90.00 134 ALA A O 1
ATOM 1067 N N . GLY A 1 135 ? 4.356 20.631 3.990 1.00 84.19 135 GLY A N 1
ATOM 1068 C CA . GLY A 1 135 ? 2.918 20.481 4.226 1.00 84.19 135 GLY A CA 1
ATOM 1069 C C . GLY A 1 135 ? 2.554 19.807 5.552 1.00 84.19 135 GLY A C 1
ATOM 1070 O O . GLY A 1 135 ? 1.474 20.059 6.066 1.00 84.19 135 GLY A O 1
ATOM 1071 N N . LEU A 1 136 ? 3.430 18.971 6.120 1.00 82.19 136 LEU A N 1
ATOM 1072 C CA . LEU A 1 136 ? 3.248 18.397 7.462 1.00 82.19 136 LEU A CA 1
ATOM 1073 C C . LEU A 1 136 ? 3.709 19.339 8.585 1.00 82.19 136 LEU A C 1
ATOM 1075 O O . LEU A 1 136 ? 3.331 19.139 9.737 1.00 82.19 136 LEU A O 1
ATOM 1079 N N . GLY A 1 137 ? 4.573 20.307 8.266 1.00 76.94 137 GLY A N 1
ATOM 1080 C CA . GLY A 1 137 ? 5.118 21.274 9.220 1.00 76.94 137 GLY A CA 1
ATOM 1081 C C . GLY A 1 137 ? 4.300 22.560 9.378 1.00 76.94 137 GLY A C 1
ATOM 1082 O O . GLY A 1 137 ? 4.607 23.336 10.282 1.00 76.94 137 GLY A O 1
ATOM 1083 N N . TYR A 1 138 ? 3.307 22.787 8.511 1.00 55.66 138 TYR A N 1
ATOM 1084 C CA . TYR A 1 138 ? 2.352 23.903 8.563 1.00 55.66 138 TYR A CA 1
ATOM 1085 C C . TYR A 1 138 ? 1.064 23.489 9.277 1.00 55.66 138 TYR A C 1
ATOM 1087 O O . TYR A 1 138 ? 0.542 24.318 10.055 1.00 55.66 138 TYR A O 1
#

pLDDT: mean 76.77, std 14.96, range [37.62, 94.81]